Protein AF-A0A382VST9-F1 (afdb_monomer_lite)

Sequence (138 aa):
MSYFNQFGTMLYDPVGDGSVKLCTDIMSRVRVRTNMKKEIVMLDKYDVKENETPEIIADRHHGSPYYHWVVMILNDISDINHDWVKSTRQLQKYLLSKYTEAQLTETHHYEIPQTSGDTTVMIEVENTTYPSATIVTN

Radius of gyration: 22.35 Å; chains: 1; bounding box: 52×42×63 Å

Structure (mmCIF, N/CA/C/O backbone):
data_AF-A0A382VST9-F1
#
_entry.id   AF-A0A382VST9-F1
#
loop_
_atom_site.group_PDB
_atom_site.id
_atom_site.type_symbol
_atom_site.label_atom_id
_atom_site.label_alt_id
_atom_site.label_comp_id
_atom_site.label_asym_id
_atom_site.label_entity_id
_atom_site.label_seq_id
_atom_site.pdbx_PDB_ins_code
_atom_site.Cartn_x
_atom_site.Cartn_y
_atom_site.Cartn_z
_atom_site.occupancy
_atom_site.B_iso_or_equiv
_atom_site.auth_seq_id
_atom_site.auth_comp_id
_atom_site.auth_asym_id
_atom_site.auth_atom_id
_atom_site.pdbx_PDB_model_num
ATOM 1 N N . MET A 1 1 ? -16.343 1.804 11.620 1.00 56.91 1 MET A N 1
ATOM 2 C CA . MET A 1 1 ? -15.201 0.917 11.309 1.00 56.91 1 MET A CA 1
ATOM 3 C C . MET A 1 1 ? -15.623 -0.528 11.535 1.00 56.91 1 MET A C 1
ATOM 5 O O . MET A 1 1 ? -15.702 -0.945 12.676 1.00 56.91 1 MET A O 1
ATOM 9 N N . SER A 1 2 ? -15.955 -1.275 10.477 1.00 72.31 2 SER A N 1
ATOM 10 C CA . SER A 1 2 ? -16.491 -2.643 10.614 1.00 72.31 2 SER A CA 1
ATOM 11 C C . SER A 1 2 ? -15.438 -3.689 11.008 1.00 72.31 2 SER A C 1
ATOM 13 O O . SER A 1 2 ? -15.797 -4.703 11.595 1.00 72.31 2 SER A O 1
ATOM 15 N N . TYR A 1 3 ? -14.160 -3.459 10.685 1.00 81.50 3 TYR A N 1
ATOM 16 C CA . TYR A 1 3 ? -13.077 -4.422 10.914 1.00 81.50 3 TYR A CA 1
ATOM 17 C C . TYR A 1 3 ? -12.702 -4.554 12.398 1.00 81.50 3 TYR A C 1
ATOM 19 O O . TYR A 1 3 ? -12.810 -5.629 12.979 1.00 81.50 3 TYR A O 1
ATOM 27 N N . PHE A 1 4 ? -12.352 -3.438 13.044 1.00 83.69 4 PHE A N 1
ATOM 28 C CA . PHE A 1 4 ? -11.912 -3.413 14.446 1.00 83.69 4 PHE A CA 1
ATOM 29 C C . PHE A 1 4 ? -13.012 -3.752 15.461 1.00 83.69 4 PHE A C 1
ATOM 31 O O . PHE A 1 4 ? -12.712 -4.054 16.609 1.00 83.69 4 PHE A O 1
ATOM 38 N N . ASN A 1 5 ? -14.278 -3.781 15.036 1.00 84.62 5 ASN A N 1
ATOM 39 C CA . ASN A 1 5 ? -15.383 -4.240 15.878 1.00 84.62 5 ASN A CA 1
ATOM 40 C C . ASN A 1 5 ? -15.325 -5.749 16.173 1.00 84.62 5 ASN A C 1
ATOM 42 O O . ASN A 1 5 ? -15.979 -6.202 17.105 1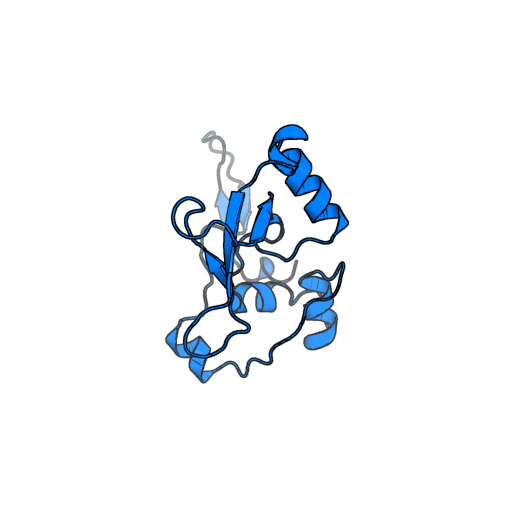.00 84.62 5 ASN A O 1
ATOM 46 N N . GLN A 1 6 ? -14.591 -6.530 15.372 1.00 84.06 6 GLN A N 1
ATOM 47 C CA . GLN A 1 6 ? -14.427 -7.972 15.590 1.00 84.06 6 GLN A CA 1
ATOM 48 C C . GLN A 1 6 ? -13.308 -8.303 16.584 1.00 84.06 6 GLN A C 1
ATOM 50 O O . GLN A 1 6 ? -13.185 -9.447 17.015 1.00 84.06 6 GLN A O 1
ATOM 55 N N . PHE A 1 7 ? -12.480 -7.318 16.928 1.00 88.50 7 PHE A N 1
ATOM 56 C CA . PHE A 1 7 ? -11.368 -7.501 17.843 1.00 88.50 7 PHE A CA 1
ATOM 57 C C . PHE A 1 7 ? -11.857 -7.441 19.288 1.00 88.50 7 PHE A C 1
ATOM 59 O O . PHE A 1 7 ? -12.801 -6.721 19.620 1.00 88.50 7 PHE A O 1
ATOM 66 N N . GLY A 1 8 ? -11.191 -8.204 20.154 1.00 89.38 8 GLY A N 1
ATOM 67 C CA . GLY A 1 8 ? -11.414 -8.119 21.591 1.00 89.38 8 GLY A CA 1
ATOM 68 C C . GLY A 1 8 ? -11.023 -6.746 22.137 1.00 89.38 8 GLY A C 1
ATOM 69 O O . GLY A 1 8 ? -10.305 -5.973 21.499 1.00 89.38 8 GLY A O 1
ATOM 70 N N . THR A 1 9 ? -11.488 -6.441 23.342 1.00 91.56 9 THR A N 1
ATOM 71 C CA . THR A 1 9 ? -11.007 -5.287 24.100 1.00 91.56 9 THR A CA 1
ATOM 72 C C . THR A 1 9 ? -9.970 -5.733 25.124 1.00 91.56 9 THR A C 1
ATOM 74 O O . THR A 1 9 ? -10.060 -6.823 25.689 1.00 91.56 9 THR A O 1
ATOM 77 N N . MET A 1 10 ? -8.975 -4.886 25.369 1.00 90.88 10 MET A N 1
ATOM 78 C CA . MET A 1 10 ? -7.953 -5.085 26.389 1.00 90.88 10 MET A CA 1
ATOM 79 C C . MET A 1 10 ? -7.854 -3.856 27.292 1.00 90.88 10 MET A C 1
ATOM 81 O O . MET A 1 10 ? -8.097 -2.725 26.863 1.00 90.88 10 MET A O 1
ATOM 85 N N . LEU A 1 11 ? -7.498 -4.084 28.556 1.00 91.69 11 LEU A N 1
ATOM 86 C CA . LEU A 1 11 ? -7.114 -3.009 29.463 1.00 91.69 11 LEU A CA 1
ATOM 87 C C . LEU A 1 11 ? -5.694 -2.576 29.111 1.00 91.69 11 LEU A C 1
ATOM 89 O O . LEU A 1 11 ? -4.770 -3.388 29.138 1.00 91.69 11 LEU A O 1
ATOM 93 N N . TYR A 1 12 ? -5.538 -1.304 28.766 1.00 90.88 12 TYR A N 1
ATOM 94 C CA . TYR A 1 12 ? -4.261 -0.725 28.389 1.00 90.88 12 TYR A CA 1
ATOM 95 C C . TYR A 1 12 ? -3.982 0.521 29.228 1.00 90.88 12 TYR A C 1
ATOM 97 O O . TYR A 1 12 ? -4.810 1.432 29.303 1.00 90.88 12 TYR A O 1
ATOM 105 N N . ASP A 1 13 ? -2.813 0.537 29.860 1.00 91.19 13 ASP A N 1
ATOM 106 C CA . ASP A 1 13 ? -2.259 1.690 30.564 1.00 91.19 13 ASP A CA 1
ATOM 107 C C . ASP A 1 13 ? -1.013 2.167 29.793 1.00 91.19 13 ASP A C 1
ATOM 109 O O . ASP A 1 13 ? 0.008 1.475 29.799 1.00 91.19 13 ASP A O 1
ATOM 113 N N . PRO A 1 14 ? -1.090 3.308 29.084 1.00 85.25 14 PRO A N 1
ATOM 114 C CA . PRO A 1 14 ? 0.037 3.827 28.319 1.00 85.25 14 PRO A CA 1
ATOM 115 C C . PRO A 1 14 ? 1.124 4.484 29.183 1.00 85.25 14 PRO A C 1
ATOM 117 O O . PRO A 1 14 ? 2.241 4.649 28.698 1.00 85.25 14 PRO A O 1
ATOM 120 N N . VAL A 1 15 ? 0.810 4.907 30.414 1.00 89.12 15 VAL A N 1
ATOM 121 C CA . VAL A 1 15 ? 1.704 5.725 31.259 1.00 89.12 15 VAL A CA 1
ATOM 122 C C . VAL A 1 15 ? 2.302 4.907 32.409 1.00 89.12 15 VAL A C 1
ATOM 124 O O . VAL A 1 15 ? 3.399 5.218 32.871 1.00 89.12 15 VAL A O 1
ATOM 127 N N . GLY A 1 16 ? 1.629 3.839 32.839 1.00 86.50 16 GLY A N 1
ATOM 128 C CA . GLY A 1 16 ? 2.024 3.021 33.987 1.00 86.50 16 GLY A CA 1
ATOM 129 C C . GLY A 1 16 ? 1.621 3.638 35.329 1.00 86.50 16 GLY A C 1
ATOM 130 O O . GLY A 1 16 ? 2.234 3.328 36.350 1.00 86.50 16 GLY A O 1
ATOM 131 N N . ASP A 1 17 ? 0.636 4.539 35.334 1.00 89.94 17 ASP A N 1
ATOM 132 C CA . ASP A 1 17 ? 0.131 5.227 36.528 1.00 89.94 17 ASP A CA 1
ATOM 133 C C . ASP A 1 17 ? -1.039 4.481 37.204 1.00 89.94 17 ASP A C 1
ATOM 135 O O . ASP A 1 17 ? -1.553 4.925 38.233 1.00 89.94 17 ASP A O 1
ATOM 139 N N . GLY A 1 18 ? -1.452 3.336 36.646 1.00 84.38 18 GLY A N 1
ATOM 140 C CA . GLY A 1 18 ? -2.586 2.539 37.110 1.00 84.38 18 GLY A CA 1
ATOM 141 C C . GLY A 1 18 ? -3.935 2.986 36.537 1.00 84.38 18 GLY A C 1
ATOM 142 O O . GLY A 1 18 ? -4.955 2.349 36.817 1.00 84.38 18 GLY A O 1
ATOM 143 N N . SER A 1 19 ? -3.970 4.039 35.713 1.00 89.88 19 SER A N 1
ATOM 144 C CA . SER A 1 19 ? -5.166 4.523 35.018 1.00 89.88 19 SER A CA 1
ATOM 145 C C . SER A 1 19 ? -5.418 3.711 33.746 1.00 89.88 19 SER A C 1
ATOM 147 O O . SER A 1 19 ? -5.124 4.119 32.619 1.00 89.88 19 SER A O 1
ATOM 149 N N . VAL A 1 20 ? -5.979 2.515 33.926 1.00 90.38 20 VAL A N 1
ATOM 150 C CA . VAL A 1 20 ? -6.297 1.614 32.812 1.00 90.38 20 VAL A CA 1
ATOM 151 C C . VAL A 1 20 ? -7.479 2.125 31.986 1.00 90.38 20 VAL A C 1
ATOM 153 O O . VAL A 1 20 ? -8.530 2.492 32.516 1.00 90.38 20 VAL A O 1
ATOM 156 N N . LYS A 1 21 ? -7.339 2.093 30.657 1.00 89.31 21 LYS A N 1
ATOM 157 C CA . LYS A 1 21 ? -8.428 2.358 29.708 1.00 89.31 21 LYS A CA 1
ATOM 158 C C . LYS A 1 21 ? -8.774 1.095 28.936 1.00 89.31 21 LYS A C 1
ATOM 160 O O . LYS A 1 21 ? -7.898 0.308 28.589 1.00 89.31 21 LYS A O 1
ATOM 165 N N . LEU A 1 22 ? -10.063 0.908 28.662 1.00 91.38 22 LEU A N 1
ATOM 166 C CA . LEU A 1 22 ? -10.529 -0.169 27.798 1.00 91.38 22 LEU A CA 1
ATOM 167 C C . LEU A 1 22 ? -10.359 0.257 26.336 1.00 91.38 22 LEU A C 1
ATOM 169 O O . LEU A 1 22 ? -11.013 1.198 25.887 1.00 91.38 22 LEU A O 1
ATOM 173 N N . CYS A 1 23 ? -9.492 -0.439 25.609 1.00 90.31 23 CYS A N 1
ATOM 174 C CA . CYS A 1 23 ? -9.163 -0.157 24.213 1.00 90.31 23 CYS A CA 1
ATOM 175 C C . CYS A 1 23 ? -9.356 -1.417 23.360 1.00 90.31 23 CYS A C 1
ATOM 177 O O . CYS A 1 23 ? -9.303 -2.532 23.875 1.00 90.31 23 CYS A O 1
ATOM 179 N N . THR A 1 24 ? -9.566 -1.261 22.054 1.00 89.81 24 THR A N 1
ATOM 180 C CA . THR A 1 24 ? -9.541 -2.394 21.116 1.00 89.81 24 THR A CA 1
ATOM 181 C C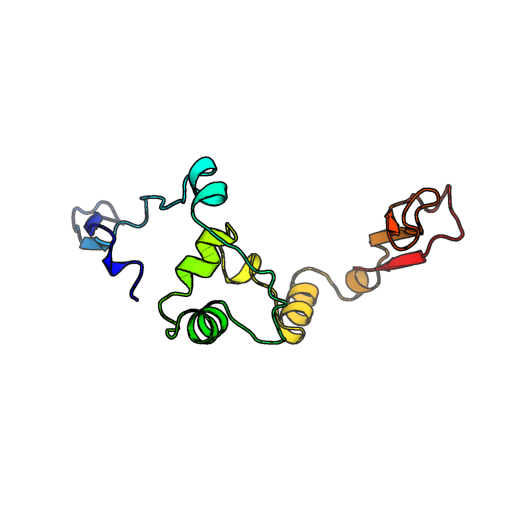 . THR A 1 24 ? -8.131 -2.982 21.049 1.00 89.81 24 THR A C 1
ATOM 183 O O . THR A 1 24 ? -7.164 -2.239 20.881 1.00 89.81 24 THR A O 1
ATOM 186 N N . ASP A 1 25 ? -8.011 -4.303 21.168 1.00 90.00 25 ASP A N 1
ATOM 187 C CA . ASP A 1 25 ? -6.736 -5.005 21.041 1.00 90.00 25 ASP A CA 1
ATOM 188 C C . ASP A 1 25 ? -6.289 -5.033 19.575 1.00 90.00 25 ASP A C 1
ATOM 190 O O . ASP A 1 25 ? -6.834 -5.773 18.763 1.00 90.00 25 ASP A O 1
ATOM 194 N N . ILE A 1 26 ? -5.278 -4.234 19.242 1.00 88.56 26 ILE A N 1
ATOM 195 C CA . ILE A 1 26 ? -4.647 -4.202 17.913 1.00 88.56 26 ILE A CA 1
ATOM 196 C C . ILE A 1 26 ? -3.349 -5.022 17.841 1.00 88.56 26 ILE A C 1
ATOM 198 O O . ILE A 1 26 ? -2.704 -5.054 16.796 1.00 88.56 26 ILE A O 1
ATOM 202 N N . MET A 1 27 ? -2.934 -5.665 18.938 1.00 86.12 27 MET A N 1
ATOM 203 C CA . MET A 1 27 ? -1.712 -6.477 18.986 1.00 86.12 27 MET A CA 1
ATOM 204 C C . MET A 1 27 ? -1.925 -7.866 18.377 1.00 86.12 27 MET A C 1
ATOM 206 O O . MET A 1 27 ? -0.967 -8.547 18.001 1.00 86.12 27 MET A O 1
ATOM 210 N N . SER A 1 28 ? -3.181 -8.289 18.244 1.00 84.31 28 SER A N 1
ATOM 211 C CA . SER A 1 28 ? -3.536 -9.528 17.564 1.00 84.31 28 SER A CA 1
ATOM 212 C C . SER A 1 28 ? -3.438 -9.381 16.039 1.00 84.31 28 SER A C 1
ATOM 214 O O . SER A 1 28 ? -4.041 -8.512 15.410 1.00 84.31 28 SER A O 1
ATOM 216 N N . ARG A 1 29 ? -2.651 -10.259 15.404 1.00 83.94 29 ARG A N 1
ATOM 217 C CA . ARG A 1 29 ? -2.481 -10.268 13.944 1.00 83.94 29 ARG A CA 1
ATOM 218 C C . ARG A 1 29 ? -3.504 -11.189 13.285 1.00 83.94 29 ARG A C 1
ATOM 220 O O . ARG A 1 29 ? -3.432 -12.407 13.435 1.00 83.94 29 ARG A O 1
ATOM 227 N N . VAL A 1 30 ? -4.379 -10.620 12.461 1.00 83.38 30 VAL A N 1
ATOM 228 C CA . VAL A 1 30 ? -5.285 -11.380 11.588 1.00 83.38 30 VAL A CA 1
ATOM 229 C C . VAL A 1 30 ? -4.599 -11.625 10.244 1.00 83.38 30 VAL A C 1
ATOM 231 O O . VAL A 1 30 ? -4.173 -10.688 9.571 1.00 83.38 30 VAL A O 1
ATOM 234 N N . ARG A 1 31 ? -4.462 -12.894 9.844 1.00 83.19 31 ARG A N 1
ATOM 235 C CA . ARG A 1 31 ? -3.928 -13.280 8.529 1.00 83.19 31 ARG A CA 1
ATOM 236 C C . ARG A 1 31 ? -4.631 -14.527 8.005 1.00 83.19 31 ARG A C 1
ATOM 238 O O . ARG A 1 31 ? -4.878 -15.469 8.757 1.00 83.19 31 ARG A O 1
ATOM 245 N N . VAL A 1 32 ? -4.887 -14.565 6.701 1.00 82.44 32 VAL A N 1
ATOM 246 C CA . VAL A 1 32 ? -5.341 -15.782 6.016 1.00 82.44 32 VAL A CA 1
ATOM 247 C C . VAL A 1 32 ? -4.166 -16.754 5.888 1.00 82.44 32 VAL A C 1
ATOM 249 O O . VAL A 1 32 ? -3.079 -16.379 5.448 1.00 82.44 32 VAL A O 1
ATOM 252 N N . ARG A 1 33 ? -4.364 -18.020 6.272 1.00 83.69 33 ARG A N 1
ATOM 253 C CA . ARG A 1 33 ? -3.332 -19.060 6.128 1.00 83.69 33 ARG A CA 1
ATOM 254 C C . ARG A 1 33 ? -2.994 -19.262 4.647 1.00 83.69 33 ARG A C 1
ATOM 256 O O . ARG A 1 33 ? -3.896 -19.426 3.829 1.00 83.69 33 ARG A O 1
ATOM 263 N N . THR A 1 34 ? -1.708 -19.336 4.307 1.00 79.62 34 THR A N 1
ATOM 264 C CA . THR A 1 34 ? -1.231 -19.416 2.913 1.00 79.62 34 THR A CA 1
ATOM 265 C C . THR A 1 34 ? -1.831 -20.586 2.128 1.00 79.62 34 THR A C 1
ATOM 267 O O . THR A 1 34 ? -2.195 -20.418 0.968 1.00 79.62 34 THR A O 1
ATOM 270 N N . ASN A 1 35 ? -2.016 -21.745 2.769 1.00 77.69 35 ASN A N 1
ATOM 271 C CA . ASN A 1 35 ? -2.628 -22.919 2.133 1.00 77.69 35 ASN A CA 1
ATOM 272 C C . ASN A 1 35 ? -4.119 -22.709 1.829 1.00 77.69 35 ASN A C 1
ATOM 274 O O . ASN A 1 35 ? -4.614 -23.200 0.827 1.00 77.69 35 ASN A O 1
ATOM 278 N N . MET A 1 36 ? -4.824 -21.938 2.658 1.00 75.81 36 MET A N 1
ATOM 279 C CA . MET A 1 36 ? -6.240 -21.623 2.448 1.00 75.81 36 MET A CA 1
ATOM 280 C C . MET A 1 36 ? -6.435 -20.563 1.361 1.00 75.81 36 MET A C 1
ATOM 282 O O . MET A 1 36 ? -7.427 -20.603 0.645 1.00 75.81 36 MET A O 1
ATOM 286 N N . LYS A 1 37 ? -5.475 -19.644 1.195 1.00 73.75 37 LYS A N 1
ATOM 287 C CA . LYS A 1 37 ? -5.523 -18.593 0.164 1.00 73.75 37 LYS A CA 1
ATOM 288 C C . LYS A 1 37 ? -5.602 -19.172 -1.257 1.00 73.75 37 LYS A C 1
ATOM 290 O O . LYS A 1 37 ? -6.262 -18.582 -2.099 1.00 73.75 37 LYS A O 1
ATOM 295 N N . LYS A 1 38 ? -4.963 -20.324 -1.503 1.00 73.19 38 LYS A N 1
ATOM 296 C CA . LYS A 1 38 ? -4.976 -21.012 -2.808 1.00 73.19 38 LYS A CA 1
ATOM 297 C C . LYS A 1 38 ? -6.294 -21.731 -3.109 1.00 73.19 38 LYS A C 1
ATOM 299 O O . LYS A 1 38 ? -6.682 -21.799 -4.264 1.00 73.19 38 LYS A O 1
ATOM 304 N N . GLU A 1 39 ? -6.954 -22.251 -2.077 1.00 71.25 39 GLU A N 1
ATOM 305 C CA . GLU A 1 39 ? -8.135 -23.116 -2.221 1.00 71.25 39 GLU A CA 1
ATOM 306 C C . GLU A 1 39 ? -9.463 -22.352 -2.103 1.00 71.25 39 GLU A C 1
ATOM 308 O O . GLU A 1 39 ? -10.463 -22.746 -2.692 1.00 71.25 39 GLU A O 1
ATOM 313 N N . ILE A 1 40 ? -9.501 -21.267 -1.320 1.00 69.12 40 ILE A N 1
ATOM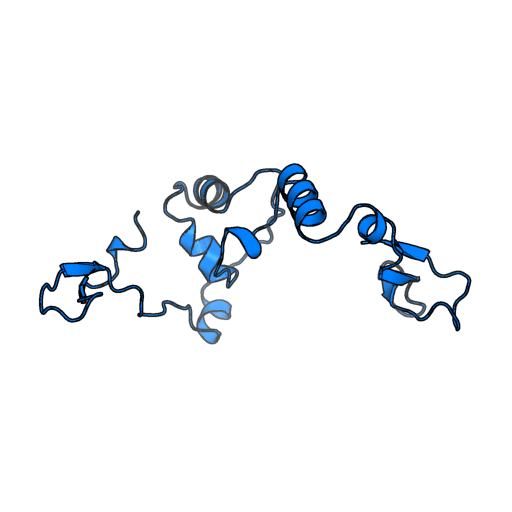 314 C CA . ILE A 1 40 ? -10.757 -20.584 -0.952 1.00 69.12 40 ILE A CA 1
ATOM 315 C C . ILE A 1 40 ? -11.060 -19.389 -1.857 1.00 69.12 40 ILE A C 1
ATOM 317 O O . ILE A 1 40 ? -12.214 -18.977 -1.964 1.00 69.12 40 ILE A O 1
ATOM 321 N N . VAL A 1 41 ? -10.046 -18.804 -2.497 1.00 71.00 41 VAL A N 1
ATOM 322 C CA . VAL A 1 41 ? -10.192 -17.502 -3.151 1.00 71.00 41 VAL A CA 1
ATOM 323 C C . VAL A 1 41 ? -10.010 -17.641 -4.655 1.00 71.00 41 VAL A C 1
ATOM 325 O O . VAL A 1 41 ? -8.896 -17.806 -5.146 1.00 71.00 41 VAL A O 1
ATOM 328 N N . MET A 1 42 ? -11.112 -17.528 -5.396 1.00 76.38 42 MET A N 1
ATOM 329 C CA . MET A 1 42 ? -11.047 -17.200 -6.818 1.00 76.38 42 MET A CA 1
ATOM 330 C C . MET A 1 42 ? -10.697 -15.717 -6.926 1.00 76.38 42 MET A C 1
ATOM 332 O O . MET A 1 42 ? -11.512 -14.854 -6.602 1.00 76.38 42 MET A O 1
ATOM 336 N N . LEU A 1 43 ? -9.452 -15.434 -7.300 1.00 80.69 43 LEU A N 1
ATOM 337 C CA . LEU A 1 43 ? -8.963 -14.079 -7.513 1.00 80.69 43 LEU A CA 1
ATOM 338 C C . LEU A 1 43 ? -9.046 -13.747 -8.997 1.00 80.69 43 LEU A C 1
ATOM 340 O O . LEU A 1 43 ? -8.520 -14.492 -9.824 1.00 80.69 43 LEU A O 1
ATOM 344 N N . ASP A 1 44 ? -9.662 -12.612 -9.304 1.00 83.62 44 ASP A N 1
ATOM 345 C CA . ASP A 1 44 ? -9.560 -11.985 -10.615 1.00 83.62 44 ASP A CA 1
ATOM 346 C C . ASP A 1 44 ? -8.574 -10.815 -10.542 1.00 83.62 44 ASP A C 1
ATOM 348 O O . ASP A 1 44 ? -8.451 -10.153 -9.505 1.00 83.62 44 ASP A O 1
ATOM 352 N N . LYS A 1 45 ? -7.837 -10.586 -11.627 1.00 87.69 45 LYS A N 1
ATOM 353 C CA . LYS A 1 45 ? -6.907 -9.458 -11.706 1.00 87.69 45 LYS A CA 1
ATOM 354 C C . LYS A 1 45 ? -7.704 -8.192 -11.992 1.00 87.69 45 LYS A C 1
ATOM 356 O O . LYS A 1 45 ? -8.582 -8.186 -12.848 1.00 87.69 45 LYS A O 1
ATOM 361 N N . TYR A 1 46 ? -7.372 -7.115 -11.293 1.00 90.25 46 TYR A N 1
ATOM 362 C CA . TYR A 1 46 ? -8.014 -5.823 -11.483 1.00 90.25 46 TYR A CA 1
ATOM 363 C C . TYR A 1 46 ? -6.965 -4.721 -11.580 1.00 90.25 46 TYR A C 1
ATOM 365 O O . TYR A 1 46 ? -6.120 -4.580 -10.693 1.00 90.25 46 TYR A O 1
ATOM 373 N N . ASP A 1 47 ? -7.059 -3.929 -12.645 1.00 91.44 47 ASP A N 1
ATOM 374 C CA . ASP A 1 47 ? -6.200 -2.773 -12.863 1.00 91.44 47 ASP A CA 1
ATOM 375 C C . ASP A 1 47 ? -6.785 -1.558 -12.136 1.00 91.44 47 ASP A C 1
ATOM 377 O O . ASP A 1 47 ? -7.832 -1.017 -12.506 1.00 91.44 47 ASP A O 1
ATOM 381 N N . VAL A 1 48 ? -6.092 -1.142 -11.075 1.00 91.75 48 VAL A N 1
ATOM 382 C CA . VAL A 1 48 ? -6.466 0.009 -10.247 1.00 91.75 48 VAL A CA 1
ATOM 383 C C . VAL A 1 48 ? -6.363 1.290 -11.069 1.00 91.75 48 VAL A C 1
ATOM 385 O O . VAL A 1 48 ? -5.310 1.595 -11.630 1.00 91.75 48 VAL A O 1
ATOM 388 N N . LYS A 1 49 ? -7.451 2.063 -11.128 1.00 91.81 49 LYS A N 1
ATOM 389 C CA . LYS A 1 49 ? -7.463 3.346 -11.846 1.00 91.81 49 LYS A CA 1
ATOM 390 C C . LYS A 1 49 ? -6.977 4.490 -10.962 1.00 91.81 49 LYS A C 1
ATOM 392 O O . LYS A 1 49 ? -6.921 4.401 -9.736 1.00 91.81 49 LYS A O 1
ATOM 397 N N . GLU A 1 50 ? -6.669 5.607 -11.611 1.00 91.25 50 GLU A N 1
ATOM 398 C CA . GLU A 1 50 ? -6.242 6.839 -10.951 1.00 91.25 50 GLU A CA 1
ATOM 399 C C . GLU A 1 50 ? -7.234 7.263 -9.846 1.00 91.25 50 GLU A C 1
ATOM 401 O O . GLU A 1 50 ? -8.445 7.326 -10.065 1.00 91.25 50 GLU A O 1
ATO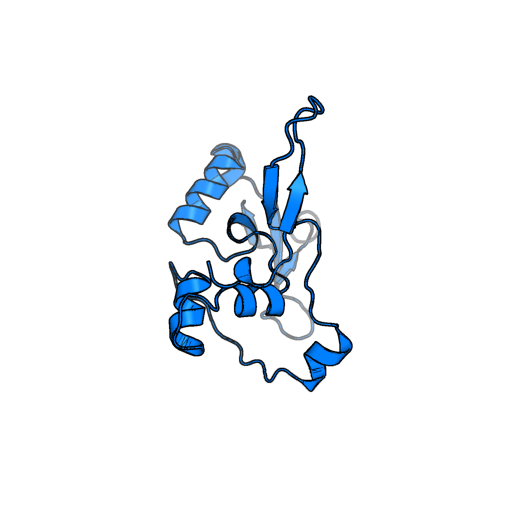M 406 N N . ASN A 1 51 ? -6.698 7.589 -8.664 1.00 90.25 51 ASN A N 1
ATOM 407 C CA . ASN A 1 51 ? -7.434 7.971 -7.448 1.00 90.25 51 ASN A CA 1
ATOM 408 C C . ASN A 1 51 ? -8.350 6.893 -6.833 1.00 90.25 51 ASN A C 1
ATOM 410 O O . ASN A 1 51 ? -9.184 7.218 -5.985 1.00 90.25 51 ASN A O 1
ATOM 414 N N . GLU A 1 52 ? -8.207 5.620 -7.200 1.00 92.12 52 GLU A N 1
ATOM 415 C CA . GLU A 1 52 ? -8.943 4.546 -6.533 1.00 92.12 52 GLU A CA 1
ATOM 416 C C . GLU A 1 52 ? -8.300 4.165 -5.202 1.00 92.12 52 GLU A C 1
ATOM 418 O O . GLU A 1 52 ? -7.108 3.877 -5.118 1.00 92.12 52 GLU A O 1
ATOM 423 N N . THR A 1 53 ? -9.112 4.137 -4.148 1.00 92.12 53 THR A N 1
ATOM 424 C CA . THR A 1 53 ? -8.721 3.648 -2.825 1.00 92.12 53 THR A CA 1
ATOM 425 C C . THR A 1 53 ? -9.248 2.226 -2.608 1.00 92.12 53 THR A C 1
ATOM 427 O O . THR A 1 53 ? -10.211 1.818 -3.270 1.00 92.12 53 THR A O 1
ATOM 430 N N . PRO A 1 54 ? -8.692 1.468 -1.644 1.00 92.19 54 PRO A N 1
ATOM 431 C CA . PRO A 1 54 ? -9.212 0.144 -1.292 1.00 92.19 54 PRO A CA 1
ATOM 432 C C . PRO A 1 54 ? -10.708 0.152 -0.944 1.00 92.19 54 PRO A C 1
ATOM 434 O O . PRO A 1 54 ? -11.414 -0.815 -1.211 1.00 92.19 54 PRO A O 1
ATOM 437 N N . GLU A 1 55 ? -11.202 1.252 -0.370 1.00 92.38 55 GLU A N 1
ATOM 438 C CA . GLU A 1 55 ? -12.615 1.457 -0.032 1.00 92.38 55 GLU A CA 1
ATOM 439 C C . GLU A 1 55 ? -13.494 1.574 -1.278 1.00 92.38 55 GLU A C 1
ATOM 441 O O . GLU A 1 55 ? -14.543 0.942 -1.345 1.00 92.38 55 GLU A O 1
ATOM 446 N N . ILE A 1 56 ? -13.045 2.327 -2.287 1.00 93.75 56 ILE A N 1
ATOM 447 C CA . ILE A 1 56 ? -13.759 2.475 -3.562 1.00 93.75 56 ILE A CA 1
ATOM 448 C C . ILE A 1 56 ? -13.824 1.132 -4.295 1.00 93.75 56 ILE A C 1
ATOM 450 O O . ILE A 1 56 ? -14.860 0.779 -4.855 1.00 93.75 56 ILE A O 1
ATOM 454 N N . ILE A 1 57 ? -12.733 0.365 -4.283 1.00 92.81 57 ILE A N 1
ATOM 455 C CA . ILE A 1 57 ? -12.700 -0.969 -4.895 1.00 92.81 57 ILE A CA 1
ATOM 456 C C . ILE A 1 57 ? -13.633 -1.920 -4.143 1.00 92.81 57 ILE A C 1
ATOM 458 O O . ILE A 1 57 ? -14.430 -2.620 -4.767 1.00 92.81 57 ILE A O 1
ATOM 462 N N . ALA A 1 58 ? -13.598 -1.914 -2.811 1.00 92.62 58 ALA A N 1
ATOM 463 C CA . ALA A 1 58 ? -14.491 -2.741 -2.011 1.00 92.62 58 ALA A CA 1
ATOM 464 C C . ALA A 1 58 ? -15.969 -2.392 -2.230 1.00 92.62 58 ALA A C 1
ATOM 466 O O . ALA A 1 58 ? -16.795 -3.296 -2.323 1.00 92.62 58 ALA A O 1
ATOM 467 N N . ASP A 1 59 ? -16.309 -1.114 -2.386 1.00 93.81 59 ASP A N 1
ATOM 468 C CA . ASP A 1 59 ? -17.677 -0.707 -2.699 1.00 93.81 59 ASP A CA 1
ATOM 469 C C . ASP A 1 59 ? -18.142 -1.254 -4.057 1.00 93.81 59 ASP A C 1
ATOM 471 O O . ASP A 1 59 ? -19.217 -1.840 -4.163 1.00 93.81 59 ASP A O 1
ATOM 475 N N . ARG A 1 60 ? -17.289 -1.183 -5.085 1.00 91.69 60 ARG A N 1
ATOM 476 C CA . ARG A 1 60 ? -17.630 -1.685 -6.425 1.00 91.69 60 ARG A CA 1
ATOM 477 C C . ARG A 1 60 ? -17.717 -3.205 -6.523 1.00 91.69 60 ARG A C 1
ATOM 479 O O . ARG A 1 60 ? -18.590 -3.708 -7.222 1.00 91.69 60 ARG A O 1
ATOM 486 N N . HIS A 1 61 ? -16.808 -3.932 -5.873 1.00 88.88 61 HIS A N 1
ATOM 487 C CA . HIS A 1 61 ? -16.732 -5.395 -5.988 1.00 88.88 61 HIS A CA 1
ATOM 488 C C . HIS A 1 61 ? -17.535 -6.133 -4.913 1.00 88.88 61 HIS A C 1
ATOM 490 O O . HIS A 1 61 ? -18.046 -7.222 -5.167 1.00 88.88 61 HIS A O 1
ATOM 496 N N . HIS A 1 62 ? -17.648 -5.565 -3.712 1.00 88.56 62 HIS A N 1
ATOM 497 C CA . HIS A 1 62 ? -18.284 -6.198 -2.553 1.00 88.56 62 HIS A CA 1
ATOM 498 C C . HIS A 1 62 ? -19.540 -5.456 -2.069 1.00 88.56 62 HIS A C 1
ATOM 500 O O . HIS A 1 62 ? -20.156 -5.885 -1.095 1.00 88.56 62 HIS A O 1
ATOM 506 N N . GLY A 1 63 ? -19.935 -4.361 -2.729 1.00 90.94 63 GLY A N 1
ATOM 507 C CA . GLY A 1 63 ? -21.159 -3.611 -2.427 1.00 90.94 63 GLY A CA 1
ATOM 508 C C . GLY A 1 63 ? -21.097 -2.790 -1.139 1.00 90.94 63 GLY A C 1
ATOM 509 O O . GLY A 1 63 ? -22.133 -2.330 -0.658 1.00 90.94 63 GLY A O 1
ATOM 510 N N . SER A 1 64 ? -19.915 -2.655 -0.529 1.00 92.38 64 SER A N 1
ATOM 511 C CA . SER A 1 64 ? -19.729 -1.782 0.626 1.00 92.38 64 SER A CA 1
ATOM 512 C C . SER A 1 64 ? -18.277 -1.326 0.788 1.00 92.38 64 SER A C 1
ATOM 514 O O . SER A 1 64 ? -17.368 -2.165 0.768 1.00 92.38 64 SER A O 1
ATOM 516 N N . PRO A 1 65 ? -18.034 -0.038 1.097 1.00 92.12 65 PRO A N 1
ATOM 517 C CA . PRO A 1 65 ? -16.687 0.461 1.368 1.00 92.12 65 PRO A CA 1
ATOM 518 C C . PRO A 1 65 ? -16.097 -0.124 2.661 1.00 92.12 65 PRO A C 1
ATOM 520 O O . PRO A 1 65 ? -14.882 -0.130 2.854 1.00 92.12 65 PRO A O 1
ATOM 523 N N . TYR A 1 66 ? -16.930 -0.674 3.554 1.00 91.00 66 TYR A N 1
ATOM 524 C CA . TYR A 1 66 ? -16.479 -1.251 4.822 1.00 91.00 66 TYR A CA 1
ATOM 525 C C . TYR A 1 66 ? -15.719 -2.573 4.677 1.00 91.00 66 TYR A C 1
ATOM 527 O O . TYR A 1 66 ? -15.121 -3.028 5.655 1.00 91.00 66 TYR A O 1
ATOM 535 N N . TYR A 1 67 ? -15.706 -3.172 3.485 1.00 90.94 67 TYR A N 1
ATOM 536 C CA . TYR A 1 67 ? -14.945 -4.386 3.184 1.00 90.94 67 TYR A CA 1
ATOM 537 C C . TYR A 1 67 ? -13.549 -4.108 2.604 1.00 90.94 67 TYR A C 1
ATOM 539 O O . TYR A 1 67 ? -12.887 -5.031 2.135 1.00 90.94 67 TYR A O 1
ATOM 547 N N . HIS A 1 68 ? -13.050 -2.869 2.689 1.00 90.69 68 HIS A N 1
ATOM 548 C CA . HIS A 1 68 ? -11.704 -2.495 2.224 1.00 90.69 68 HIS A CA 1
ATOM 549 C C . HIS A 1 68 ? -10.582 -3.371 2.811 1.00 90.69 68 HIS A C 1
ATOM 551 O O . HIS A 1 68 ? -9.614 -3.700 2.128 1.00 90.69 68 HIS A O 1
ATOM 557 N N . TRP A 1 69 ? -10.726 -3.806 4.065 1.00 89.06 69 TRP A N 1
ATOM 558 C CA . TRP A 1 69 ? -9.759 -4.665 4.748 1.00 89.06 69 TRP A CA 1
ATOM 559 C C . TRP A 1 69 ? -9.634 -6.052 4.097 1.00 89.06 69 TRP A C 1
ATOM 561 O O . TRP A 1 69 ? -8.566 -6.652 4.169 1.00 89.06 69 TRP A O 1
ATOM 571 N N . VAL A 1 70 ? -10.677 -6.554 3.423 1.00 88.69 70 VAL A N 1
ATOM 572 C CA . VAL A 1 70 ? -10.625 -7.828 2.685 1.00 88.69 70 VAL A CA 1
ATOM 573 C C . VAL A 1 70 ? -9.647 -7.704 1.520 1.00 88.69 70 VAL A C 1
ATOM 575 O O . VAL A 1 70 ? -8.748 -8.532 1.379 1.00 88.69 70 VAL A O 1
ATOM 578 N N . VAL A 1 71 ? -9.772 -6.626 0.738 1.00 89.88 71 VAL A N 1
ATOM 579 C CA . VAL A 1 71 ? -8.870 -6.309 -0.380 1.00 89.88 71 VAL A CA 1
ATOM 580 C C . VAL A 1 71 ? -7.430 -6.181 0.118 1.00 89.88 71 VAL A C 1
ATOM 582 O O . VAL A 1 71 ? -6.512 -6.726 -0.495 1.00 89.88 71 VAL A O 1
ATOM 585 N N . MET A 1 72 ? -7.230 -5.522 1.262 1.00 90.06 72 MET A N 1
ATOM 586 C CA . MET A 1 72 ? -5.903 -5.354 1.856 1.00 90.06 72 MET A CA 1
ATOM 587 C C . MET A 1 72 ? -5.287 -6.680 2.318 1.00 90.06 72 MET A C 1
ATOM 589 O O . MET A 1 72 ? -4.164 -6.995 1.931 1.00 90.06 72 MET A O 1
ATOM 593 N N . ILE A 1 73 ? -6.016 -7.492 3.094 1.00 88.31 73 ILE A N 1
ATOM 594 C CA . ILE A 1 73 ? -5.509 -8.775 3.610 1.00 88.31 73 ILE A CA 1
ATOM 595 C C . ILE A 1 73 ? -5.196 -9.742 2.463 1.00 88.31 73 ILE A C 1
ATOM 597 O O . ILE A 1 73 ? -4.195 -10.459 2.517 1.00 88.31 73 ILE A O 1
ATOM 601 N N . LEU A 1 74 ? -6.023 -9.765 1.413 1.00 88.00 74 LEU A N 1
ATOM 602 C CA . LEU A 1 74 ? -5.796 -10.624 0.250 1.00 88.00 74 LEU A CA 1
ATOM 603 C C . LEU A 1 74 ? -4.556 -10.223 -0.555 1.00 88.00 74 LEU A C 1
ATOM 605 O O . LEU A 1 74 ? -3.903 -11.104 -1.111 1.00 88.00 74 LEU A O 1
ATOM 609 N N . ASN A 1 75 ? -4.194 -8.943 -0.574 1.00 88.44 75 ASN A N 1
ATOM 610 C CA . ASN A 1 75 ? -2.985 -8.453 -1.240 1.00 88.44 75 ASN A CA 1
ATOM 611 C C . ASN A 1 75 ? -1.779 -8.330 -0.289 1.00 88.44 75 ASN A C 1
ATOM 613 O O . ASN A 1 75 ? -0.755 -7.786 -0.681 1.00 88.44 75 ASN A O 1
ATOM 617 N N . ASP A 1 76 ? -1.886 -8.848 0.944 1.00 88.50 76 ASP A N 1
ATOM 618 C CA . ASP A 1 76 ? -0.856 -8.745 1.990 1.00 88.50 76 ASP A CA 1
ATOM 619 C C . ASP A 1 76 ? -0.411 -7.280 2.262 1.00 88.50 76 ASP A C 1
ATOM 621 O O . ASP A 1 76 ? 0.721 -7.027 2.669 1.00 88.50 76 ASP A O 1
ATOM 625 N N . ILE A 1 77 ? -1.327 -6.320 2.082 1.00 90.62 77 ILE A N 1
ATOM 626 C CA . ILE A 1 77 ? -1.114 -4.877 2.277 1.00 90.62 77 ILE A CA 1
ATOM 627 C C . ILE A 1 77 ? -1.301 -4.541 3.753 1.00 90.62 77 ILE A C 1
ATOM 629 O O . ILE A 1 77 ? -2.352 -4.830 4.336 1.00 90.62 77 ILE A O 1
ATOM 633 N N . SER A 1 78 ? -0.292 -3.909 4.352 1.00 86.62 78 SER A N 1
ATOM 634 C CA . SER A 1 78 ? -0.299 -3.553 5.774 1.00 86.62 78 SER A CA 1
ATOM 635 C C . SER A 1 78 ? -0.451 -2.054 6.003 1.00 86.62 78 SER A C 1
ATOM 637 O O . SER A 1 78 ? -1.187 -1.649 6.903 1.00 86.62 78 SER A O 1
ATOM 639 N N . ASP A 1 79 ? 0.172 -1.238 5.152 1.00 88.81 79 ASP A N 1
ATOM 640 C CA . ASP A 1 79 ? 0.100 0.215 5.214 1.00 88.81 79 ASP A CA 1
ATOM 641 C C . ASP A 1 79 ? -0.527 0.774 3.937 1.00 88.81 79 ASP A C 1
ATOM 643 O O . ASP A 1 79 ? 0.088 0.804 2.875 1.00 88.81 79 ASP A O 1
ATOM 647 N N . ILE A 1 80 ? -1.751 1.289 4.051 1.00 86.75 80 ILE A N 1
ATOM 648 C CA . ILE A 1 80 ? -2.478 1.879 2.919 1.00 86.75 80 ILE A CA 1
ATOM 649 C C . ILE A 1 80 ? -1.712 3.061 2.316 1.00 86.75 80 ILE A C 1
ATOM 651 O O . ILE A 1 80 ? -1.809 3.310 1.121 1.00 86.75 80 ILE A O 1
ATOM 655 N N . ASN A 1 81 ? -0.948 3.814 3.106 1.00 86.88 81 ASN A N 1
ATOM 656 C CA . ASN A 1 81 ? -0.292 5.015 2.601 1.00 86.88 81 ASN A CA 1
ATOM 657 C C . ASN A 1 81 ? 0.936 4.700 1.745 1.00 86.88 81 ASN A C 1
ATOM 659 O O . ASN A 1 81 ? 1.265 5.492 0.858 1.00 86.88 81 ASN A O 1
ATOM 663 N N . HIS A 1 82 ? 1.622 3.587 2.008 1.00 87.25 82 HIS A N 1
ATOM 664 C CA . HIS A 1 82 ? 2.876 3.225 1.343 1.00 87.25 82 HIS A CA 1
ATOM 665 C C . HIS A 1 82 ? 2.722 2.057 0.373 1.00 87.25 82 HIS A C 1
ATOM 667 O O . HIS A 1 82 ? 3.274 2.131 -0.722 1.00 87.25 82 HIS A O 1
ATOM 673 N N . ASP A 1 83 ? 1.948 1.040 0.749 1.00 90.88 83 ASP A N 1
ATOM 674 C CA . ASP A 1 83 ? 1.788 -0.193 -0.024 1.00 90.88 83 ASP A CA 1
ATOM 675 C C . ASP A 1 83 ? 0.711 -0.049 -1.114 1.00 90.88 83 ASP A C 1
ATOM 677 O O . ASP A 1 83 ? 0.703 -0.802 -2.087 1.00 90.88 83 ASP A O 1
ATOM 681 N N . TRP A 1 84 ? -0.219 0.906 -0.969 1.00 92.56 84 TRP A N 1
ATOM 682 C CA . TRP A 1 84 ? -1.229 1.168 -1.994 1.00 92.56 84 TRP A CA 1
ATOM 683 C C . TRP A 1 84 ? -0.684 2.033 -3.131 1.00 92.56 84 TRP A C 1
ATOM 685 O O . TRP A 1 84 ? 0.147 2.923 -2.931 1.00 92.56 84 TRP A O 1
ATOM 695 N N . VAL A 1 85 ? -1.226 1.814 -4.331 1.00 91.81 85 VAL A N 1
ATOM 696 C CA . VAL A 1 85 ? -0.885 2.591 -5.524 1.00 91.81 85 VAL A CA 1
ATOM 697 C C . VAL A 1 85 ? -1.178 4.071 -5.275 1.00 91.81 85 VAL A C 1
ATOM 699 O O . VAL A 1 85 ? -2.283 4.463 -4.896 1.00 91.81 85 VAL A O 1
ATOM 702 N N . LYS A 1 86 ? -0.163 4.909 -5.481 1.00 91.12 86 LYS A N 1
ATOM 703 C CA . LYS A 1 86 ? -0.281 6.359 -5.327 1.00 91.12 86 LYS A CA 1
ATOM 704 C C . LYS A 1 86 ? -0.896 6.955 -6.587 1.00 91.12 86 LYS A C 1
ATOM 706 O O . LYS A 1 86 ? -0.506 6.596 -7.692 1.00 91.12 86 LYS A O 1
ATOM 711 N N . SER A 1 87 ? -1.793 7.925 -6.411 1.00 92.19 87 SER A N 1
ATOM 712 C CA . SER A 1 87 ? -2.202 8.802 -7.517 1.00 92.19 87 SER A CA 1
ATOM 713 C C . SER A 1 87 ? -0.985 9.502 -8.118 1.00 92.19 87 SER A C 1
ATOM 715 O O . SER A 1 87 ? -0.004 9.765 -7.415 1.00 92.19 87 SER A O 1
ATOM 717 N N . THR A 1 88 ? -1.078 9.898 -9.382 1.00 92.62 88 THR A N 1
ATOM 718 C CA . THR A 1 88 ? -0.028 10.637 -10.095 1.00 92.62 88 THR A CA 1
ATOM 719 C C . THR A 1 88 ? 0.453 11.843 -9.276 1.00 92.62 88 THR A C 1
ATOM 721 O O . THR A 1 88 ? 1.651 12.056 -9.084 1.00 92.62 88 THR A O 1
ATOM 724 N N . ARG A 1 89 ? -0.482 12.596 -8.679 1.00 92.81 89 ARG A N 1
ATOM 725 C CA .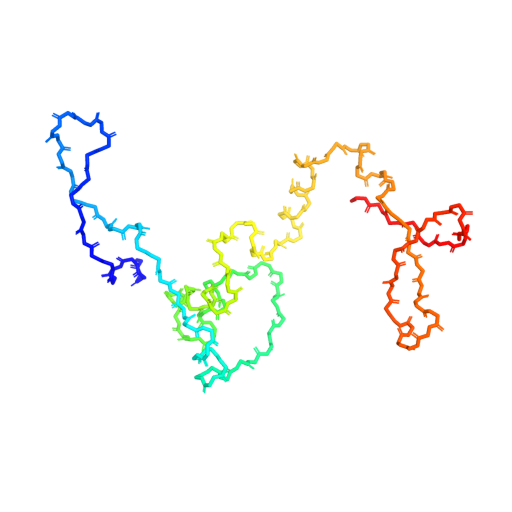 ARG A 1 89 ? -0.162 13.756 -7.830 1.00 92.81 89 ARG A CA 1
ATOM 726 C C . ARG A 1 89 ? 0.546 13.365 -6.528 1.00 92.81 89 ARG A C 1
ATOM 728 O O . ARG A 1 89 ? 1.448 14.072 -6.079 1.00 92.81 89 ARG A O 1
ATOM 735 N N . GLN A 1 90 ? 0.104 12.292 -5.871 1.00 91.69 90 GLN A N 1
ATOM 736 C CA . GLN A 1 90 ? 0.742 11.810 -4.640 1.00 91.69 90 GLN A CA 1
ATOM 737 C C . GLN A 1 90 ? 2.135 11.256 -4.918 1.00 91.69 90 GLN A C 1
ATOM 739 O O . GLN A 1 90 ? 3.029 11.479 -4.107 1.00 91.69 90 GLN A O 1
ATOM 744 N N . LEU A 1 91 ? 2.326 10.584 -6.053 1.00 91.44 91 LEU A N 1
ATOM 745 C CA . LEU A 1 91 ? 3.620 10.077 -6.479 1.00 91.44 91 LEU A CA 1
ATOM 746 C C . LEU A 1 91 ? 4.602 11.225 -6.725 1.00 91.44 91 LEU A C 1
ATOM 748 O O . LEU A 1 91 ? 5.679 11.217 -6.144 1.00 91.44 91 LEU A O 1
ATOM 752 N N . GLN A 1 92 ? 4.208 12.263 -7.468 1.00 90.94 92 GLN A N 1
ATOM 753 C CA . GLN A 1 92 ? 5.046 13.454 -7.678 1.00 90.94 92 GLN A CA 1
ATOM 754 C C . GLN A 1 92 ? 5.465 14.113 -6.357 1.00 90.94 92 GLN A C 1
ATOM 756 O O . GLN A 1 92 ? 6.636 14.424 -6.153 1.00 90.94 92 GLN A O 1
ATOM 761 N N . LYS A 1 93 ? 4.524 14.284 -5.418 1.00 92.56 93 LYS A N 1
ATOM 762 C CA . LYS A 1 93 ? 4.843 14.801 -4.077 1.00 92.56 93 LYS A CA 1
ATOM 763 C C . LYS A 1 93 ? 5.774 13.878 -3.297 1.00 92.56 93 LYS A C 1
ATOM 765 O O . LYS A 1 93 ? 6.661 14.365 -2.606 1.00 92.56 93 LYS A O 1
ATOM 770 N N . TYR A 1 94 ? 5.559 12.569 -3.385 1.00 91.19 94 TYR A N 1
ATOM 771 C CA . TYR A 1 94 ? 6.403 11.579 -2.729 1.00 91.19 94 TYR A CA 1
ATOM 772 C C . TYR A 1 94 ? 7.836 11.634 -3.270 1.00 91.19 94 TYR A C 1
ATOM 774 O O . TYR A 1 94 ? 8.777 11.689 -2.481 1.00 91.19 94 TYR A O 1
ATOM 782 N N . LEU A 1 95 ? 8.004 11.730 -4.590 1.00 90.44 95 LEU A N 1
ATOM 783 C CA . LEU A 1 95 ? 9.311 11.876 -5.228 1.00 90.44 95 LEU A CA 1
ATOM 784 C C . LEU A 1 95 ? 10.027 13.152 -4.771 1.00 90.44 95 LEU A C 1
ATOM 786 O O . LEU A 1 95 ? 11.160 13.063 -4.316 1.00 90.44 95 LEU A O 1
ATOM 790 N N . LEU A 1 96 ? 9.344 14.301 -4.765 1.00 90.81 96 LEU A N 1
ATOM 791 C CA . LEU A 1 96 ? 9.907 15.569 -4.270 1.00 90.81 96 LEU A CA 1
ATOM 792 C C . LEU A 1 96 ? 10.240 15.554 -2.770 1.00 90.81 96 LEU A C 1
ATOM 794 O O . LEU A 1 96 ? 11.059 16.341 -2.308 1.00 90.81 96 LEU A O 1
ATOM 798 N N . SER A 1 97 ? 9.587 14.690 -1.988 1.00 91.50 97 SER A N 1
ATOM 799 C CA . SER A 1 97 ? 9.915 14.514 -0.567 1.00 91.50 97 SER A CA 1
ATOM 800 C C . SER A 1 97 ? 11.110 13.588 -0.340 1.00 91.50 97 SER A C 1
ATOM 802 O O . SER A 1 97 ? 11.785 13.699 0.681 1.00 91.50 97 SER A O 1
ATOM 804 N N . LYS A 1 98 ? 11.356 12.665 -1.275 1.00 90.19 98 LYS A N 1
ATOM 805 C CA . LYS A 1 98 ? 12.404 11.645 -1.185 1.00 90.19 98 LYS A CA 1
ATOM 806 C C . LYS A 1 98 ? 13.710 12.101 -1.838 1.00 90.19 98 LYS A C 1
ATOM 808 O O . LYS A 1 98 ? 14.780 11.776 -1.331 1.00 90.19 98 LYS A O 1
ATOM 813 N N . TYR A 1 99 ? 13.615 12.841 -2.936 1.00 91.50 99 TYR A N 1
ATOM 814 C CA . TYR A 1 99 ? 14.732 13.282 -3.760 1.00 91.50 99 TYR A CA 1
ATOM 815 C C . TYR A 1 99 ? 14.749 14.804 -3.873 1.00 91.50 99 TYR A C 1
ATOM 817 O O . TYR A 1 99 ? 13.709 15.458 -3.936 1.00 91.50 99 TYR A O 1
ATOM 825 N N . THR A 1 100 ? 15.949 15.370 -3.940 1.00 89.25 100 THR A N 1
ATOM 826 C CA . THR A 1 100 ? 16.132 16.764 -4.362 1.00 89.25 100 THR A CA 1
ATOM 827 C C . THR A 1 100 ? 15.909 16.902 -5.871 1.00 89.25 100 THR A C 1
ATOM 829 O O . THR A 1 100 ? 16.010 15.925 -6.612 1.00 89.25 100 THR A O 1
ATOM 832 N N . GLU A 1 101 ? 15.654 18.122 -6.354 1.00 85.00 101 GLU A N 1
ATOM 833 C CA . GLU A 1 101 ? 15.488 18.393 -7.794 1.00 85.00 101 GLU A CA 1
ATOM 834 C C . GLU A 1 101 ? 16.679 17.908 -8.637 1.00 85.00 101 GLU A C 1
ATOM 836 O O . GLU A 1 101 ? 16.488 17.438 -9.753 1.00 85.00 101 GLU A O 1
ATOM 841 N N . ALA A 1 102 ? 17.898 17.964 -8.087 1.00 85.31 102 ALA A N 1
ATOM 842 C CA . ALA A 1 102 ? 19.096 17.455 -8.752 1.00 85.31 102 ALA A CA 1
ATOM 843 C C . ALA A 1 102 ? 19.141 15.918 -8.810 1.00 85.31 102 ALA A C 1
ATOM 845 O O . ALA A 1 102 ? 19.622 15.357 -9.786 1.00 85.31 102 ALA A O 1
ATOM 846 N N . GLN A 1 103 ? 18.628 15.234 -7.784 1.00 87.00 103 GLN A N 1
ATOM 847 C CA . GLN A 1 103 ? 18.600 13.768 -7.733 1.00 87.00 103 GLN A CA 1
ATOM 848 C C . GLN A 1 103 ? 17.507 13.174 -8.626 1.00 87.00 103 GLN A C 1
ATOM 850 O O . GLN A 1 103 ? 17.667 12.068 -9.130 1.00 87.00 103 GLN A O 1
ATOM 855 N N . LEU A 1 104 ? 16.414 13.907 -8.853 1.00 83.50 104 LEU A N 1
ATOM 856 C CA . LEU A 1 104 ? 15.342 13.516 -9.778 1.00 83.50 104 LEU A CA 1
ATOM 857 C C . LEU A 1 104 ? 15.831 13.351 -11.221 1.00 83.50 104 LEU A C 1
ATOM 859 O O . LEU A 1 104 ? 15.338 12.506 -11.955 1.00 83.50 104 LEU A O 1
ATOM 863 N N . THR A 1 105 ? 16.807 14.153 -11.640 1.00 84.19 105 THR A N 1
ATOM 864 C CA . THR A 1 105 ? 17.391 14.065 -12.985 1.00 84.19 105 THR A CA 1
ATOM 865 C C . THR A 1 105 ? 18.648 13.199 -13.034 1.00 84.19 105 THR A C 1
ATOM 867 O O . THR A 1 105 ? 19.227 13.021 -14.105 1.00 84.19 105 THR A O 1
ATOM 870 N N . GLU A 1 106 ? 19.072 12.651 -11.894 1.00 87.06 106 GLU A N 1
ATOM 871 C CA . GLU A 1 106 ? 20.226 11.768 -11.802 1.00 87.06 106 GLU A CA 1
ATOM 872 C C . GLU A 1 106 ? 19.879 10.380 -12.346 1.00 87.06 106 GLU A C 1
ATOM 874 O O . GLU A 1 106 ? 18.790 9.846 -12.115 1.00 87.06 106 GLU A O 1
ATOM 879 N N . THR A 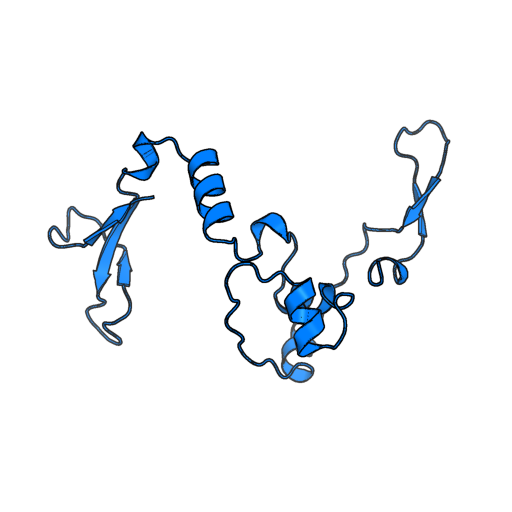1 107 ? 20.820 9.789 -13.079 1.00 84.31 107 THR A N 1
ATOM 880 C CA . THR A 1 107 ? 20.694 8.420 -13.572 1.00 84.31 107 THR A CA 1
ATOM 881 C C . THR A 1 107 ? 20.662 7.445 -12.401 1.00 84.31 107 THR A C 1
ATOM 883 O O . THR A 1 107 ? 21.638 7.338 -11.662 1.00 84.31 107 THR A O 1
ATOM 886 N N . HIS A 1 108 ? 19.572 6.691 -12.271 1.00 85.31 108 HIS A N 1
ATOM 887 C CA . HIS A 1 108 ? 19.470 5.600 -11.307 1.00 85.31 108 HIS A CA 1
ATOM 888 C C . HIS A 1 108 ? 20.134 4.331 -11.848 1.00 85.31 108 HIS A C 1
ATOM 890 O O . HIS A 1 108 ? 20.923 3.703 -11.151 1.00 85.31 108 HIS A O 1
ATOM 896 N N . HIS A 1 109 ? 19.833 3.965 -13.097 1.00 86.56 109 HIS A N 1
ATOM 897 C CA . HIS A 1 109 ? 20.365 2.763 -13.742 1.00 86.56 109 HIS A CA 1
ATOM 898 C C . HIS A 1 109 ? 20.225 2.825 -15.270 1.00 86.56 109 HIS A C 1
ATOM 900 O O . HIS A 1 109 ? 19.687 3.789 -15.822 1.00 86.56 109 HIS A O 1
ATOM 906 N N . TYR A 1 110 ? 20.744 1.805 -15.953 1.00 87.06 110 TYR A N 1
ATOM 907 C CA . TYR A 1 110 ? 20.674 1.668 -17.404 1.00 87.06 110 TYR A CA 1
ATOM 908 C C . TYR A 1 110 ? 19.982 0.358 -17.755 1.00 87.06 110 TYR A C 1
ATOM 910 O O . TYR A 1 110 ? 20.249 -0.665 -17.132 1.00 87.06 110 TYR A O 1
ATOM 918 N N . GLU A 1 111 ? 19.128 0.381 -18.770 1.00 89.00 111 GLU A N 1
ATOM 919 C CA . GLU A 1 111 ? 18.352 -0.781 -19.195 1.00 89.00 111 GLU A CA 1
ATOM 920 C C . GLU A 1 111 ? 18.632 -1.150 -20.659 1.00 89.00 111 GLU A C 1
ATOM 922 O O . GLU A 1 111 ? 18.888 -0.285 -21.501 1.00 89.00 111 GLU A O 1
ATOM 927 N N . ILE A 1 112 ? 18.556 -2.442 -20.983 1.00 86.44 112 ILE A N 1
ATOM 928 C CA . ILE A 1 112 ? 18.505 -2.956 -22.361 1.00 86.44 112 ILE A CA 1
ATOM 929 C C . ILE A 1 112 ? 17.384 -3.990 -22.500 1.00 86.44 112 ILE A C 1
ATOM 931 O O . ILE A 1 112 ? 17.094 -4.699 -21.533 1.00 86.44 112 ILE A O 1
ATOM 935 N N . PRO A 1 113 ? 16.770 -4.141 -23.689 1.00 85.50 113 PRO A N 1
ATOM 936 C CA . PRO A 1 113 ? 15.849 -5.241 -23.920 1.00 85.50 113 PRO A CA 1
ATOM 937 C C . PRO A 1 113 ? 16.593 -6.571 -23.811 1.00 85.50 113 PRO A C 1
ATOM 939 O O . PRO A 1 113 ? 17.729 -6.723 -24.277 1.00 85.50 113 PRO A O 1
ATOM 942 N N . GLN A 1 114 ? 15.935 -7.551 -23.207 1.00 83.56 114 GLN A N 1
ATOM 943 C CA . GLN A 1 114 ? 16.461 -8.896 -23.074 1.00 83.56 114 GLN A CA 1
ATOM 944 C C . GLN A 1 114 ? 16.800 -9.491 -24.450 1.00 83.56 114 GLN A C 1
ATOM 946 O O . GLN A 1 114 ? 16.015 -9.421 -25.393 1.00 83.56 114 GLN A O 1
ATOM 951 N N . THR A 1 115 ? 17.975 -10.113 -24.567 1.00 79.31 115 THR A N 1
ATOM 952 C CA . THR A 1 115 ? 18.478 -10.661 -25.841 1.00 79.31 115 THR A CA 1
ATOM 953 C C . THR A 1 115 ? 17.959 -12.063 -26.164 1.00 79.31 115 THR A C 1
ATOM 955 O O . THR A 1 115 ? 18.092 -12.517 -27.298 1.00 79.31 115 THR A O 1
ATOM 958 N N . SER A 1 116 ? 17.375 -12.766 -25.190 1.00 78.31 116 SER A N 1
ATOM 959 C CA . SER A 1 116 ? 16.877 -14.136 -25.350 1.00 78.31 116 SER A CA 1
ATOM 960 C C . SER A 1 116 ? 15.561 -14.336 -24.608 1.00 78.31 116 SER A C 1
ATOM 962 O O . SER A 1 116 ? 15.508 -14.120 -23.401 1.00 78.31 116 SER A O 1
ATOM 964 N N . GLY A 1 117 ? 14.516 -14.784 -25.306 1.00 81.62 117 GLY A N 1
ATOM 965 C CA . GLY A 1 117 ? 13.164 -14.922 -24.759 1.00 81.62 117 GLY A CA 1
ATOM 966 C C . GLY A 1 117 ? 12.253 -13.773 -25.189 1.00 81.62 117 GLY A C 1
ATOM 967 O O . GLY A 1 117 ? 12.271 -13.380 -26.354 1.00 81.62 117 GLY A O 1
ATOM 968 N N . ASP A 1 118 ? 11.438 -13.265 -24.265 1.00 77.06 118 ASP A N 1
ATOM 969 C CA . ASP A 1 118 ? 10.547 -12.131 -24.518 1.00 77.06 118 ASP A CA 1
ATOM 970 C C . ASP A 1 118 ? 11.343 -10.817 -24.513 1.00 77.06 118 ASP A C 1
ATOM 972 O O . ASP A 1 118 ? 11.783 -10.339 -23.468 1.00 77.06 118 ASP A O 1
ATOM 976 N N . THR A 1 119 ? 11.535 -10.230 -25.695 1.00 81.12 119 THR A N 1
ATOM 977 C CA . THR A 1 119 ? 12.309 -8.994 -25.882 1.00 81.12 119 THR A CA 1
ATOM 978 C C . THR A 1 119 ? 11.574 -7.739 -25.400 1.00 81.12 119 THR A C 1
ATOM 980 O O . THR A 1 119 ? 12.110 -6.642 -25.532 1.00 81.12 119 THR A O 1
ATOM 983 N N . THR A 1 120 ? 10.342 -7.865 -24.887 1.00 81.38 120 THR A N 1
ATOM 984 C CA . THR A 1 120 ? 9.621 -6.757 -24.235 1.00 81.38 120 THR A CA 1
ATOM 985 C C . THR A 1 120 ? 10.064 -6.532 -22.788 1.00 81.38 120 THR A C 1
ATOM 987 O O . THR A 1 120 ? 9.754 -5.494 -22.206 1.00 81.38 120 THR A O 1
ATOM 990 N N . VAL A 1 121 ? 10.815 -7.477 -22.213 1.00 80.81 121 VAL A N 1
ATOM 991 C CA . VAL A 1 121 ? 11.374 -7.372 -20.865 1.00 80.81 121 VAL A CA 1
ATOM 992 C C . VAL A 1 121 ? 12.685 -6.586 -20.908 1.00 80.81 121 VAL A C 1
ATOM 994 O O . VAL A 1 121 ? 13.594 -6.918 -21.671 1.00 80.81 121 VAL A O 1
ATOM 997 N N . MET A 1 122 ? 12.788 -5.556 -20.069 1.00 83.75 122 MET A N 1
ATOM 998 C CA . MET A 1 122 ? 13.994 -4.742 -19.900 1.00 83.75 122 MET A CA 1
ATOM 999 C C . MET A 1 122 ? 14.853 -5.301 -18.756 1.00 83.75 122 MET A C 1
ATOM 1001 O O . MET A 1 122 ? 14.323 -5.756 -17.742 1.00 83.75 122 MET A O 1
ATOM 1005 N N . ILE A 1 123 ? 16.176 -5.297 -18.930 1.00 83.88 123 ILE A N 1
ATOM 1006 C CA . ILE A 1 123 ? 17.158 -5.795 -17.959 1.00 83.88 123 ILE A CA 1
ATOM 1007 C C . ILE A 1 123 ? 18.124 -4.670 -17.596 1.00 83.88 123 ILE A C 1
ATOM 1009 O O . ILE A 1 123 ? 18.650 -3.996 -18.483 1.00 83.88 123 ILE A O 1
ATOM 1013 N N . GLU A 1 124 ? 18.391 -4.518 -16.300 1.00 84.69 124 GLU A N 1
ATOM 1014 C CA . GLU A 1 124 ? 19.379 -3.580 -15.768 1.00 84.69 124 GLU A CA 1
ATOM 1015 C C . GLU A 1 124 ? 20.816 -4.020 -16.094 1.00 84.69 124 GLU A C 1
ATOM 1017 O O . GLU A 1 124 ? 21.193 -5.180 -15.902 1.00 84.69 124 GLU A O 1
ATOM 1022 N N . VAL A 1 125 ? 21.630 -3.085 -16.584 1.00 82.81 125 VAL A N 1
ATOM 1023 C CA . VAL A 1 125 ? 23.022 -3.317 -16.981 1.00 82.81 125 VAL A CA 1
ATOM 1024 C C . VAL A 1 125 ? 23.946 -2.178 -16.560 1.00 82.81 125 VAL A C 1
ATOM 1026 O O . VAL A 1 125 ? 23.535 -1.035 -16.374 1.00 82.81 125 VAL A O 1
ATOM 1029 N N . GLU A 1 126 ? 25.241 -2.475 -16.467 1.00 80.06 126 GLU A N 1
ATOM 1030 C CA . GLU A 1 126 ? 26.267 -1.450 -16.285 1.00 80.06 126 GLU A CA 1
ATOM 1031 C C . GLU A 1 126 ? 26.581 -0.728 -17.607 1.00 80.06 126 GLU A C 1
ATOM 1033 O O . GLU A 1 126 ? 26.865 -1.354 -18.634 1.00 80.06 126 GLU A O 1
ATOM 1038 N N . ASN A 1 127 ? 26.625 0.607 -17.564 1.00 77.50 127 ASN A N 1
ATOM 1039 C CA . ASN A 1 127 ? 26.902 1.460 -18.728 1.00 77.50 127 ASN A CA 1
ATOM 1040 C C . ASN A 1 127 ? 28.265 1.185 -19.393 1.00 77.50 127 ASN A C 1
ATOM 1042 O O . ASN A 1 127 ? 28.419 1.308 -20.603 1.00 77.50 127 ASN A O 1
ATOM 1046 N N . THR A 1 128 ? 29.268 0.784 -18.609 1.00 76.19 128 THR A N 1
ATOM 1047 C CA . THR A 1 128 ? 30.634 0.505 -19.092 1.00 76.19 128 THR A CA 1
ATOM 1048 C C . THR A 1 128 ? 30.683 -0.633 -20.109 1.00 76.19 128 THR A C 1
ATOM 1050 O O . THR A 1 128 ? 31.534 -0.627 -20.997 1.00 76.19 128 THR A O 1
ATOM 1053 N N . THR A 1 129 ? 29.769 -1.597 -19.987 1.00 76.44 129 THR A N 1
ATOM 1054 C CA . THR A 1 129 ? 29.710 -2.789 -20.841 1.00 76.44 129 THR A CA 1
ATOM 1055 C C . THR A 1 129 ? 28.719 -2.604 -21.994 1.00 76.44 129 THR A C 1
ATOM 1057 O O . THR A 1 129 ? 28.906 -3.183 -23.064 1.00 76.44 129 THR A O 1
ATOM 1060 N N . TYR A 1 130 ? 27.702 -1.756 -21.809 1.00 76.31 130 TYR A N 1
ATOM 1061 C CA . TYR A 1 130 ? 26.629 -1.521 -22.778 1.00 76.31 130 TYR A CA 1
ATOM 1062 C C . TYR A 1 130 ? 26.394 -0.017 -23.001 1.00 76.31 130 TYR A C 1
ATOM 1064 O O . TYR A 1 130 ? 25.416 0.538 -22.502 1.00 76.31 130 TYR A O 1
ATOM 1072 N N . PRO A 1 131 ? 27.241 0.658 -23.802 1.00 74.31 131 PRO A N 1
ATOM 1073 C CA . PRO A 1 131 ? 27.164 2.109 -24.010 1.00 74.31 131 PRO A CA 1
ATOM 1074 C C . PRO A 1 131 ? 25.922 2.570 -24.797 1.00 74.31 131 PRO A C 1
ATOM 1076 O O . PRO A 1 131 ? 25.686 3.767 -24.927 1.00 74.31 131 PRO A O 1
ATOM 1079 N N . SER A 1 132 ? 25.136 1.639 -25.352 1.00 78.69 132 SER A N 1
ATOM 1080 C CA . SER A 1 132 ? 23.863 1.906 -26.038 1.00 78.69 132 SER A CA 1
ATOM 1081 C C . SER A 1 132 ? 22.630 1.674 -25.154 1.00 78.69 132 SER A C 1
ATOM 1083 O O . SER A 1 132 ? 21.519 1.622 -25.681 1.00 78.69 132 SER A O 1
ATOM 1085 N N . ALA A 1 133 ? 22.811 1.456 -23.849 1.00 80.94 133 ALA A N 1
ATOM 1086 C CA . ALA A 1 133 ? 21.717 1.220 -22.914 1.00 80.94 133 ALA A CA 1
ATOM 1087 C C . ALA A 1 133 ? 20.873 2.485 -22.682 1.00 80.94 133 ALA A C 1
ATOM 1089 O O . ALA A 1 133 ? 21.382 3.609 -22.705 1.00 80.94 133 ALA A O 1
ATOM 1090 N N . THR A 1 134 ? 19.570 2.308 -22.460 1.00 84.38 134 THR A N 1
ATOM 1091 C CA . THR A 1 134 ? 18.656 3.414 -22.161 1.00 84.38 134 THR A CA 1
ATOM 1092 C C . THR A 1 134 ? 18.824 3.861 -20.718 1.00 84.38 134 THR A C 1
ATOM 1094 O O . THR A 1 134 ? 18.811 3.042 -19.804 1.00 84.38 134 THR A O 1
ATOM 1097 N N . ILE A 1 135 ? 18.981 5.168 -20.518 1.00 84.19 135 ILE A N 1
ATOM 1098 C CA . ILE A 1 135 ? 19.162 5.778 -19.199 1.00 84.19 135 ILE A CA 1
ATOM 1099 C C . ILE A 1 135 ? 17.810 5.880 -18.497 1.00 84.19 135 ILE A C 1
ATOM 1101 O O . ILE A 1 135 ? 16.873 6.448 -19.061 1.00 84.19 135 ILE A O 1
ATOM 1105 N N . VAL A 1 136 ? 17.738 5.398 -17.258 1.00 83.50 136 VAL A N 1
ATOM 1106 C CA . VAL A 1 136 ? 16.577 5.566 -16.382 1.00 83.50 136 VAL A CA 1
ATOM 1107 C C . VAL A 1 136 ? 16.952 6.481 -15.220 1.00 83.50 136 VAL A C 1
ATOM 1109 O O . VAL A 1 136 ? 17.916 6.224 -14.496 1.00 83.50 136 VAL A O 1
ATOM 1112 N N . THR A 1 137 ? 16.201 7.569 -15.057 1.00 84.31 137 THR A N 1
ATOM 1113 C CA . THR A 1 137 ? 16.360 8.536 -13.959 1.00 84.31 137 THR A CA 1
ATOM 1114 C C . THR A 1 137 ? 15.440 8.201 -12.780 1.00 84.31 137 THR A C 1
ATOM 1116 O O . THR A 1 137 ? 14.566 7.342 -12.906 1.00 84.31 137 THR A O 1
ATOM 1119 N N . ASN A 1 138 ? 15.659 8.855 -11.635 1.00 72.19 138 ASN A N 1
ATOM 1120 C CA . ASN A 1 138 ? 14.841 8.692 -10.419 1.00 72.19 138 ASN A CA 1
ATOM 1121 C C . ASN A 1 138 ? 13.409 9.245 -10.522 1.00 72.19 138 ASN A C 1
ATOM 1123 O O . ASN A 1 138 ? 13.147 10.122 -11.375 1.00 72.19 138 ASN A O 1
#

InterPro domains:
  IPR022607 Baseplate wedge protein gp53, bacteriophage T4 [PF11246] (42-113)

Organism: NCBI:txid408172

pLDDT: mean 86.03, std 6.22, range [56.91, 93.81]

Foldseek 3Di:
DVPLVPADWDFDDPPPPPPTDTDGDPVDDDADDPVCLVVPDDDDDDDDDAPDALLNVCCVPVVGSVCSVVVCRNVVHDDRLPRPDHHPVRVVVVCVVVDPPVQQADFPFWWAQDPDDPSVDIDTDDCVVPVPTHTDGD

Secondary structure (DSSP, 8-state):
-TTGGGSPEEEE-SSSSS--EEEE--SSPP---HHHHHHH--PPP--PPTT--HHHHHHHHHS-GGGHHHHHHHTT---HHHHSPPPHHHHHHHHHHHS-HHHHTSEEEEEEE-SSS-TTSEEEE-TTT-TTPEEEE-